Protein AF-A0A2D5YSQ4-F1 (afdb_monomer_lite)

Sequence (64 aa):
MIELDSERLKLRVCVDRSVEEVYANGRQCLTQRIYPARDVSVGVRLFAHGGEAPARSVRGGSWR

Foldseek 3Di:
DDDDDVDDWDWDWDDDPQWIWIQTPVPDIDIDGHDDPDPPPPDDDDDDDPDDDDDPDDDDDDDD

Secondary structure (DSSP, 8-state):
-----SSPP-EEEEEETTEEEEEETTTEEEEEE---SSTT--------SSS-------------

pLDDT: mean 89.47, std 9.42, range [55.88, 96.5]

Structure (mmCIF, N/CA/C/O backbone):
data_AF-A0A2D5YSQ4-F1
#
_entry.id   AF-A0A2D5YSQ4-F1
#
loop_
_atom_site.group_PDB
_atom_site.id
_atom_site.type_symbol
_atom_site.label_atom_id
_atom_site.label_alt_id
_atom_site.label_comp_id
_atom_site.label_asym_id
_atom_si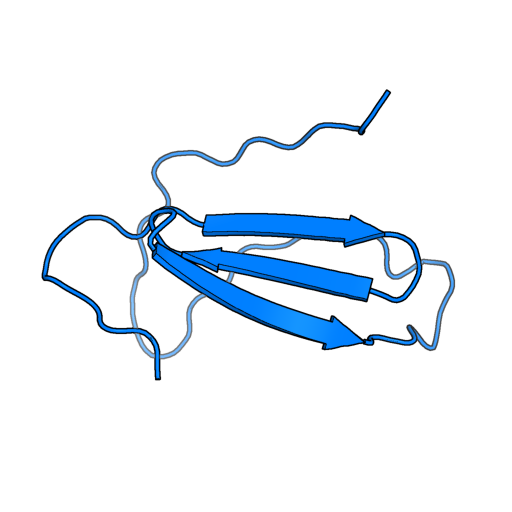te.label_entity_id
_atom_site.label_seq_id
_atom_site.pdbx_PDB_ins_code
_atom_site.Cartn_x
_atom_site.Cartn_y
_atom_site.Cartn_z
_atom_site.occupancy
_atom_site.B_iso_or_equiv
_atom_site.auth_seq_id
_atom_site.auth_comp_id
_atom_site.auth_asym_id
_atom_site.auth_atom_id
_atom_site.pdbx_PDB_model_num
ATOM 1 N N . MET A 1 1 ? -10.470 12.172 -2.362 1.00 55.88 1 MET A N 1
ATOM 2 C CA . MET A 1 1 ? -10.307 12.520 -0.935 1.00 55.88 1 MET A CA 1
ATOM 3 C C . MET A 1 1 ? -10.8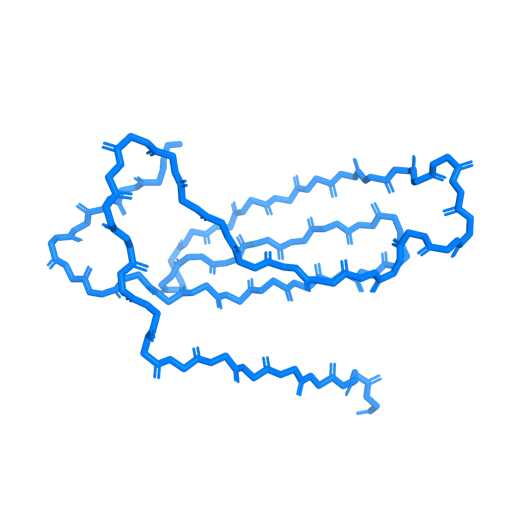81 11.358 -0.154 1.00 55.88 1 MET A C 1
ATOM 5 O O . MET A 1 1 ? -12.017 11.019 -0.442 1.00 55.88 1 MET A O 1
ATOM 9 N N . ILE A 1 2 ? -10.098 10.696 0.706 1.00 65.12 2 ILE A N 1
ATOM 10 C CA . ILE A 1 2 ? -10.623 9.588 1.514 1.00 65.12 2 ILE A CA 1
ATOM 11 C C . ILE A 1 2 ? -11.403 10.193 2.677 1.00 65.12 2 ILE A C 1
ATOM 13 O O . ILE A 1 2 ? -10.795 10.839 3.525 1.00 65.12 2 ILE A O 1
ATOM 17 N N . GLU A 1 3 ? -12.724 10.018 2.709 1.00 67.62 3 GLU A N 1
ATOM 18 C CA . GLU A 1 3 ? -13.495 10.309 3.925 1.00 67.62 3 GLU A CA 1
ATOM 19 C C . GLU A 1 3 ? -13.014 9.410 5.065 1.00 67.62 3 GLU A C 1
ATOM 21 O O . GLU A 1 3 ? -13.059 8.180 4.965 1.00 67.62 3 GLU A O 1
ATOM 26 N N . LEU A 1 4 ? -12.526 10.043 6.128 1.00 68.19 4 LEU A N 1
ATOM 27 C CA . LEU A 1 4 ? -12.168 9.390 7.374 1.00 68.19 4 LEU A CA 1
ATOM 28 C C . LEU A 1 4 ? -13.300 9.665 8.361 1.00 68.19 4 LEU A C 1
ATOM 30 O O . LEU A 1 4 ? -13.282 10.666 9.073 1.00 68.19 4 LEU A O 1
ATOM 34 N N . ASP A 1 5 ? -14.287 8.773 8.395 1.00 69.31 5 ASP A N 1
ATOM 35 C CA . ASP A 1 5 ? -15.105 8.633 9.597 1.00 69.31 5 ASP A CA 1
ATOM 36 C C . ASP A 1 5 ? -14.152 8.279 10.755 1.00 69.31 5 ASP A C 1
ATOM 38 O O . ASP A 1 5 ? -13.145 7.602 10.536 1.00 69.31 5 ASP A O 1
ATOM 42 N N . SER A 1 6 ? -14.431 8.705 11.992 1.00 80.00 6 SER A N 1
ATOM 43 C CA . SER A 1 6 ? -13.595 8.442 13.189 1.00 80.00 6 SER A CA 1
ATOM 44 C C . SER A 1 6 ? -13.429 6.947 13.549 1.00 80.00 6 SER A C 1
ATOM 46 O O . SER A 1 6 ? -13.033 6.592 14.660 1.00 80.00 6 SER A O 1
ATOM 48 N N . GLU A 1 7 ? -13.766 6.050 12.627 1.00 88.50 7 GLU A N 1
ATOM 49 C CA . GLU A 1 7 ? -13.555 4.618 12.683 1.00 88.50 7 GLU A CA 1
ATOM 50 C C . GLU A 1 7 ? -12.113 4.214 12.334 1.00 88.50 7 GLU A C 1
ATOM 52 O O . GLU A 1 7 ? -11.279 4.978 11.847 1.00 88.50 7 GLU A O 1
ATOM 57 N N . ARG A 1 8 ? -11.801 2.940 12.575 1.00 90.81 8 ARG A N 1
ATOM 58 C CA . ARG A 1 8 ? -10.488 2.385 12.255 1.00 90.81 8 ARG A CA 1
ATOM 59 C C . ARG A 1 8 ? -10.321 2.214 10.748 1.00 90.81 8 ARG A C 1
ATOM 61 O O . ARG A 1 8 ? -11.021 1.403 10.146 1.00 90.81 8 ARG A O 1
ATOM 68 N N . LEU A 1 9 ? -9.286 2.840 10.193 1.00 92.06 9 LEU A N 1
ATOM 69 C CA . LEU A 1 9 ? -8.880 2.635 8.808 1.00 92.06 9 LEU A CA 1
ATOM 70 C C . LEU A 1 9 ? -8.392 1.193 8.573 1.00 92.06 9 LEU A C 1
ATOM 72 O O . LEU A 1 9 ? -7.415 0.731 9.170 1.00 92.06 9 LEU A O 1
ATOM 76 N N . LYS A 1 10 ? -9.083 0.480 7.686 1.00 94.06 10 LYS A N 1
ATOM 77 C CA . LYS A 1 10 ? -8.708 -0.827 7.144 1.00 94.06 10 LYS A CA 1
ATOM 78 C C . LYS A 1 10 ? -8.269 -0.631 5.700 1.00 94.06 10 LYS A C 1
ATOM 80 O O . LYS A 1 10 ? -9.085 -0.263 4.857 1.00 94.06 10 LYS A O 1
ATOM 85 N N . LEU A 1 11 ? -6.997 -0.909 5.429 1.00 94.69 11 LEU A N 1
ATOM 86 C CA . LEU A 1 11 ? -6.429 -0.855 4.086 1.00 94.69 11 LEU A CA 1
ATOM 87 C C . LEU A 1 11 ? -6.256 -2.268 3.528 1.00 94.69 11 LEU A C 1
ATOM 89 O O . LEU A 1 11 ? -5.696 -3.140 4.196 1.00 94.69 11 LEU A O 1
ATOM 93 N N . ARG A 1 12 ? -6.709 -2.479 2.293 1.00 95.12 12 ARG A N 1
ATOM 94 C CA . ARG A 1 12 ? -6.286 -3.602 1.449 1.00 95.12 12 ARG A CA 1
ATOM 95 C C . ARG A 1 12 ? -5.522 -3.013 0.270 1.00 95.12 12 ARG A C 1
ATOM 97 O O . ARG A 1 12 ? -6.092 -2.235 -0.482 1.00 95.12 12 ARG A O 1
ATOM 104 N N . VAL A 1 13 ? -4.256 -3.391 0.139 1.00 95.12 13 VAL A N 1
ATOM 105 C CA . VAL A 1 13 ? -3.383 -2.975 -0.963 1.00 95.12 13 VAL A CA 1
ATOM 106 C C . VAL A 1 13 ? -3.126 -4.192 -1.839 1.00 95.12 13 VAL A C 1
ATOM 108 O O . VAL A 1 13 ? -2.683 -5.227 -1.335 1.00 95.12 13 VAL A O 1
ATOM 111 N N . CYS A 1 14 ? -3.428 -4.072 -3.125 1.00 94.12 14 CYS A N 1
ATOM 112 C CA . CYS A 1 14 ? -3.178 -5.086 -4.138 1.00 94.12 14 CYS A CA 1
ATOM 113 C C . CYS A 1 14 ? -2.159 -4.537 -5.136 1.00 94.12 14 CYS A C 1
ATOM 115 O O . CYS A 1 14 ? -2.302 -3.411 -5.608 1.00 94.12 14 CYS A O 1
ATOM 117 N N . VAL A 1 15 ? -1.145 -5.339 -5.459 1.00 93.00 15 VAL A N 1
ATOM 118 C CA . VAL A 1 15 ? -0.140 -4.998 -6.468 1.00 93.00 15 VAL A CA 1
ATOM 119 C C . VAL A 1 15 ? -0.127 -6.103 -7.517 1.00 93.00 15 VAL A C 1
ATOM 121 O O . VAL A 1 15 ? 0.230 -7.240 -7.206 1.00 93.00 15 VAL A O 1
ATOM 124 N N . ASP A 1 16 ? -0.519 -5.770 -8.745 1.00 92.25 16 ASP A N 1
ATOM 125 C CA . ASP A 1 16 ? -0.458 -6.660 -9.908 1.00 92.25 16 ASP A CA 1
ATOM 126 C C . ASP A 1 16 ? 0.460 -6.056 -10.973 1.00 92.25 16 ASP A C 1
ATOM 128 O O . ASP A 1 16 ? 0.097 -5.139 -11.717 1.00 92.25 16 ASP A O 1
ATOM 132 N N . ARG A 1 17 ? 1.695 -6.567 -11.023 1.00 89.88 17 ARG A N 1
ATOM 133 C CA . ARG A 1 17 ? 2.791 -6.039 -11.846 1.00 89.88 17 ARG A CA 1
ATOM 134 C C . ARG A 1 17 ? 2.973 -4.536 -11.614 1.00 89.88 17 ARG A C 1
ATOM 136 O O . ARG A 1 17 ? 3.532 -4.143 -10.600 1.00 89.88 17 ARG A O 1
ATOM 143 N N . SER A 1 18 ? 2.521 -3.704 -12.550 1.00 92.88 18 SER A N 1
ATOM 144 C CA . SER A 1 18 ? 2.624 -2.246 -12.474 1.00 92.88 18 SER A CA 1
ATOM 145 C C . SER A 1 18 ? 1.387 -1.570 -11.890 1.00 92.88 18 SER A C 1
ATOM 147 O O . SER A 1 18 ? 1.370 -0.350 -11.809 1.00 92.88 18 SER A O 1
ATOM 149 N N . VAL A 1 19 ? 0.310 -2.303 -11.612 1.00 94.88 19 VAL A N 1
ATOM 150 C CA . VAL A 1 19 ? -0.951 -1.739 -11.117 1.00 94.88 19 VAL A CA 1
ATOM 151 C C . VAL A 1 19 ? -0.975 -1.835 -9.598 1.00 94.88 19 VAL A C 1
ATOM 153 O O . VAL A 1 19 ? -0.754 -2.908 -9.042 1.00 94.88 19 VAL A O 1
ATOM 156 N N . GLU A 1 20 ? -1.257 -0.715 -8.944 1.00 95.19 20 GLU A N 1
ATOM 157 C CA . GLU A 1 20 ? -1.543 -0.639 -7.516 1.00 95.19 20 GLU A CA 1
ATOM 158 C C . GLU A 1 20 ? -3.015 -0.277 -7.319 1.00 95.19 20 GLU A C 1
ATOM 160 O O . GLU A 1 20 ? -3.521 0.670 -7.925 1.00 95.19 20 GLU A O 1
ATOM 165 N N . GLU A 1 21 ? -3.686 -1.004 -6.430 1.00 96.12 21 GLU A N 1
ATOM 166 C CA . GLU A 1 21 ? -5.034 -0.692 -5.971 1.00 96.12 21 GLU A CA 1
ATOM 167 C C . GLU A 1 21 ? -5.078 -0.656 -4.445 1.00 96.12 21 GLU A C 1
ATOM 169 O O . GLU A 1 21 ? -4.707 -1.620 -3.771 1.00 96.12 21 GLU A O 1
ATOM 174 N N . VAL A 1 22 ? -5.574 0.448 -3.894 1.00 95.81 22 VAL A N 1
ATOM 175 C CA . VAL A 1 22 ? -5.714 0.662 -2.455 1.00 95.81 22 VAL A CA 1
ATOM 176 C C . VAL A 1 22 ? -7.181 0.844 -2.114 1.00 95.81 22 VAL A C 1
ATOM 178 O O . VAL A 1 22 ? -7.811 1.820 -2.513 1.00 95.81 22 VAL A O 1
ATOM 181 N N . TYR A 1 23 ? -7.708 -0.072 -1.310 1.00 93.88 23 TYR A N 1
ATOM 182 C CA . TYR A 1 23 ? -9.078 -0.049 -0.821 1.00 93.88 23 TYR A CA 1
ATOM 183 C C . TYR A 1 23 ? -9.105 0.402 0.640 1.00 93.88 23 TYR A C 1
ATOM 185 O O . TYR A 1 23 ? -8.498 -0.243 1.499 1.00 93.88 23 TYR A O 1
ATOM 193 N N . ALA A 1 24 ? -9.848 1.469 0.931 1.00 94.06 24 ALA A N 1
ATOM 194 C CA . ALA A 1 24 ? -10.064 1.994 2.275 1.00 94.06 24 ALA A CA 1
ATOM 195 C C . ALA A 1 24 ? -11.477 1.651 2.761 1.00 94.06 24 ALA A C 1
ATOM 197 O O . ALA A 1 24 ? -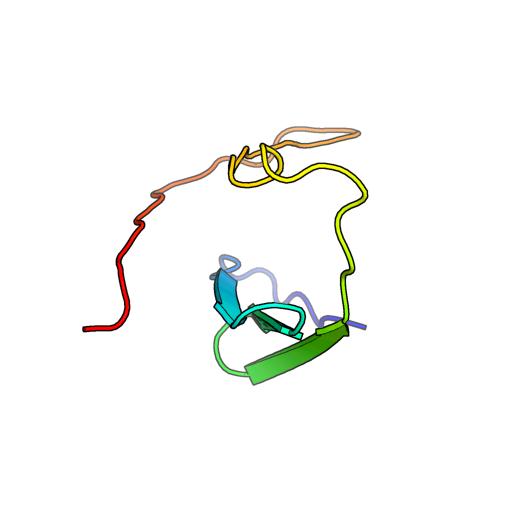12.475 1.992 2.119 1.00 94.06 24 ALA A O 1
ATOM 198 N N . ASN A 1 25 ? -11.553 0.934 3.885 1.00 93.31 25 ASN A N 1
ATOM 199 C CA . ASN A 1 25 ? -12.791 0.510 4.556 1.00 93.31 25 ASN A CA 1
ATOM 200 C C . ASN A 1 25 ? -13.804 -0.209 3.640 1.00 93.31 25 ASN A C 1
ATOM 202 O O . ASN A 1 25 ? -14.986 -0.273 3.958 1.00 93.31 25 ASN A O 1
ATOM 206 N N . GLY A 1 26 ? -13.362 -0.751 2.497 1.00 89.69 26 GLY A N 1
ATOM 207 C CA . GLY A 1 26 ? -14.237 -1.365 1.490 1.00 89.69 26 GLY A CA 1
ATOM 208 C C . GLY A 1 26 ? -15.186 -0.390 0.779 1.00 89.69 26 GLY A C 1
ATOM 209 O O . GLY A 1 26 ? -16.062 -0.839 0.050 1.00 89.69 26 GLY A O 1
ATOM 210 N N . ARG A 1 27 ? -15.027 0.923 0.989 1.00 88.75 27 ARG A N 1
ATOM 211 C CA . ARG A 1 27 ? -15.915 1.975 0.462 1.00 88.75 27 ARG A CA 1
ATOM 212 C C . ARG A 1 27 ? -15.258 2.801 -0.634 1.00 88.75 27 ARG A C 1
ATOM 214 O O . ARG A 1 27 ? -15.937 3.285 -1.530 1.00 88.75 27 ARG A O 1
ATOM 221 N N . GLN A 1 28 ? -13.946 2.994 -0.538 1.00 91.00 28 GLN A N 1
ATOM 222 C CA . GLN A 1 28 ? -13.192 3.866 -1.430 1.00 91.00 28 GLN A CA 1
ATOM 223 C C . GLN A 1 28 ? -12.015 3.102 -2.019 1.00 91.00 28 GLN A C 1
ATOM 225 O O . GLN A 1 28 ? -11.393 2.298 -1.323 1.00 91.00 28 GLN A O 1
ATOM 230 N N . CYS A 1 29 ? -11.725 3.360 -3.292 1.00 93.44 29 CYS A N 1
ATOM 231 C CA . CYS A 1 29 ? -10.611 2.761 -4.012 1.00 93.44 29 CYS A CA 1
ATOM 232 C C . CYS A 1 29 ? -9.774 3.853 -4.683 1.00 93.44 29 CYS A C 1
ATOM 234 O O . CYS A 1 29 ? -10.322 4.783 -5.280 1.00 93.44 29 CYS A O 1
ATOM 236 N N . LEU A 1 30 ? -8.455 3.725 -4.582 1.00 94.38 30 LEU A N 1
ATOM 237 C CA . LEU A 1 30 ? -7.486 4.471 -5.371 1.00 94.38 30 LEU A CA 1
ATOM 238 C C . LEU A 1 30 ? -6.706 3.479 -6.232 1.00 94.38 30 LEU A C 1
ATOM 240 O O . LEU A 1 30 ? -6.076 2.570 -5.699 1.00 94.38 30 LEU A O 1
ATOM 244 N N . THR A 1 31 ? -6.719 3.690 -7.544 1.00 95.88 31 THR A N 1
ATOM 245 C CA . THR A 1 31 ? -5.969 2.870 -8.501 1.00 95.88 31 THR A CA 1
ATOM 246 C C . THR A 1 31 ? -4.925 3.725 -9.194 1.00 95.88 31 THR A C 1
ATOM 248 O O . THR A 1 31 ? -5.243 4.787 -9.734 1.00 95.88 31 THR A O 1
ATOM 251 N N . GLN A 1 32 ? -3.680 3.262 -9.201 1.00 96.19 32 GLN A N 1
ATOM 252 C CA . GLN A 1 32 ? -2.565 3.932 -9.863 1.00 96.19 32 GLN A CA 1
ATOM 253 C C . GLN A 1 32 ? -1.648 2.919 -10.549 1.00 96.19 32 GLN A C 1
ATOM 255 O O . GLN A 1 32 ? -1.797 1.705 -10.409 1.00 96.19 32 GLN A O 1
ATOM 260 N N . ARG A 1 33 ? -0.698 3.427 -11.341 1.00 95.75 33 ARG A N 1
ATOM 261 C CA . ARG A 1 33 ? 0.371 2.613 -11.923 1.00 95.75 33 ARG A CA 1
ATOM 262 C C . ARG A 1 33 ? 1.715 3.059 -11.377 1.00 95.75 33 ARG A C 1
ATOM 264 O O . ARG A 1 33 ? 1.985 4.257 -11.323 1.00 95.75 33 ARG A O 1
ATOM 271 N N . ILE A 1 34 ? 2.553 2.092 -11.030 1.00 92.19 34 ILE A N 1
ATOM 272 C CA . ILE A 1 34 ? 3.915 2.296 -10.545 1.00 92.19 34 ILE A CA 1
ATOM 273 C C . ILE A 1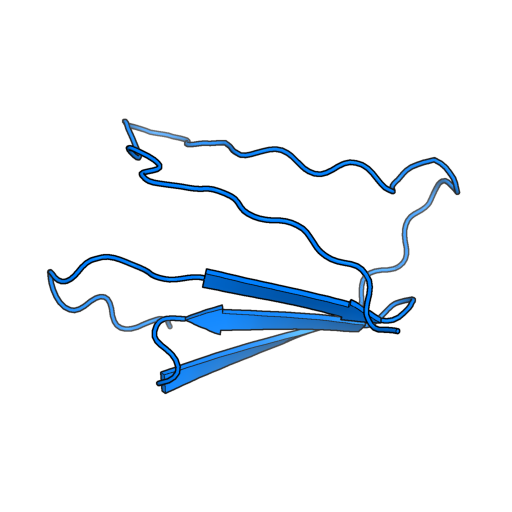 34 ? 4.860 1.442 -11.389 1.00 92.19 34 ILE A C 1
ATOM 275 O O . ILE A 1 34 ? 4.631 0.253 -11.600 1.00 92.19 34 ILE A O 1
ATOM 279 N N . TYR A 1 35 ? 5.940 2.063 -11.861 1.00 92.75 35 TYR A N 1
ATOM 280 C CA . TYR A 1 35 ? 7.008 1.405 -12.611 1.00 92.75 35 TYR A CA 1
ATOM 281 C C . TYR A 1 35 ? 8.306 1.526 -11.808 1.00 92.75 35 TYR A C 1
ATOM 283 O O . TYR A 1 35 ? 8.962 2.570 -11.863 1.00 92.75 35 TYR A O 1
ATOM 291 N N . PRO A 1 36 ? 8.658 0.519 -10.990 1.00 90.12 36 PRO A N 1
ATOM 292 C CA . PRO A 1 36 ? 9.861 0.591 -10.179 1.00 90.12 36 PRO A CA 1
ATOM 293 C C . PRO A 1 36 ? 11.109 0.634 -11.067 1.00 90.12 36 PRO A C 1
ATOM 295 O O . PR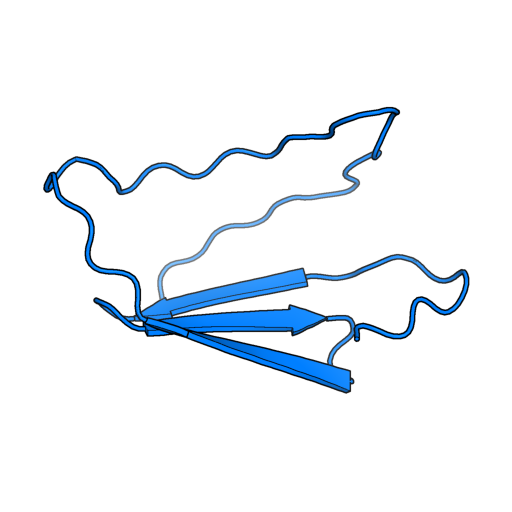O A 1 36 ? 11.245 -0.139 -12.007 1.00 90.12 36 PRO A O 1
ATOM 298 N N . ALA A 1 37 ? 12.056 1.511 -10.732 1.00 91.06 37 ALA A N 1
ATOM 299 C CA . ALA A 1 37 ? 13.320 1.631 -11.463 1.00 91.06 37 ALA A CA 1
ATOM 300 C C . ALA A 1 37 ? 14.301 0.470 -11.200 1.00 91.06 37 ALA A C 1
ATOM 302 O O . ALA A 1 37 ? 15.341 0.382 -11.847 1.00 91.06 37 ALA A O 1
ATOM 303 N N . ARG A 1 38 ? 14.023 -0.374 -10.198 1.00 90.38 38 ARG A N 1
ATOM 304 C CA . ARG A 1 38 ? 14.883 -1.481 -9.767 1.00 90.38 38 ARG A CA 1
ATOM 305 C C . ARG A 1 38 ? 14.045 -2.724 -9.513 1.00 90.38 38 ARG A C 1
ATOM 307 O O . ARG A 1 38 ? 13.026 -2.637 -8.830 1.00 90.38 38 ARG A O 1
ATOM 314 N N . ASP A 1 39 ? 14.558 -3.875 -9.929 1.00 83.38 39 ASP A N 1
ATOM 315 C CA . ASP A 1 39 ? 13.895 -5.174 -9.748 1.00 83.38 39 ASP A CA 1
ATOM 316 C C . ASP A 1 39 ? 13.764 -5.584 -8.273 1.00 83.38 39 ASP A C 1
ATOM 318 O O . ASP A 1 39 ? 12.870 -6.336 -7.899 1.00 83.38 39 ASP A O 1
ATOM 322 N N . VAL A 1 40 ? 14.626 -5.049 -7.402 1.00 86.94 40 VAL A N 1
ATOM 323 C CA . VAL A 1 40 ? 14.606 -5.320 -5.953 1.00 86.94 40 VAL A CA 1
ATOM 324 C C . VAL A 1 40 ? 13.542 -4.523 -5.184 1.00 86.94 40 VAL A C 1
ATOM 326 O O . VAL A 1 40 ? 13.430 -4.672 -3.967 1.00 86.94 40 VAL A O 1
ATOM 329 N N . SER A 1 41 ? 12.753 -3.672 -5.849 1.00 89.56 41 SER A N 1
ATOM 330 C CA . SER A 1 41 ? 11.698 -2.852 -5.228 1.00 89.56 41 SER A CA 1
ATOM 331 C C . SER A 1 41 ? 10.434 -3.660 -4.893 1.00 89.56 41 SER A C 1
ATOM 333 O O . SER A 1 41 ? 9.334 -3.313 -5.308 1.00 89.56 41 SER A O 1
ATOM 335 N N . VAL A 1 42 ? 10.594 -4.742 -4.129 1.00 86.88 42 VAL A N 1
ATOM 336 C CA . VAL A 1 42 ? 9.521 -5.678 -3.735 1.00 86.88 42 VAL A CA 1
ATOM 337 C C . VAL A 1 42 ? 9.189 -5.627 -2.236 1.00 86.88 42 VAL A C 1
ATOM 339 O O . VAL A 1 42 ? 8.339 -6.369 -1.752 1.00 86.88 42 VAL A O 1
ATOM 342 N N . GLY A 1 43 ? 9.884 -4.779 -1.473 1.00 89.12 43 GLY A N 1
ATOM 343 C CA . GLY A 1 43 ? 9.710 -4.661 -0.025 1.00 89.12 43 GLY A CA 1
ATOM 344 C C . GLY A 1 43 ? 8.492 -3.827 0.380 1.00 89.12 43 GLY A C 1
ATOM 345 O O . GLY A 1 43 ? 8.142 -2.854 -0.283 1.00 89.12 43 GLY A O 1
ATOM 346 N N . VAL A 1 44 ? 7.901 -4.159 1.531 1.00 90.88 44 VAL A N 1
ATOM 347 C CA . VAL A 1 44 ? 6.789 -3.414 2.146 1.00 90.88 44 VAL A CA 1
ATOM 348 C C . VAL A 1 44 ? 7.222 -2.887 3.511 1.00 90.88 44 VAL A C 1
ATOM 350 O O . VAL A 1 44 ? 7.842 -3.609 4.292 1.00 90.88 44 VAL A O 1
ATOM 353 N N . ARG A 1 45 ? 6.887 -1.630 3.820 1.00 92.88 45 ARG A N 1
ATOM 354 C CA . ARG A 1 45 ? 7.108 -1.021 5.140 1.00 92.88 45 ARG A CA 1
ATOM 355 C C . ARG A 1 45 ? 5.917 -0.167 5.549 1.00 92.88 45 ARG A C 1
ATOM 357 O O . ARG A 1 45 ? 5.309 0.489 4.710 1.00 92.88 45 ARG A O 1
ATOM 364 N N . LEU A 1 46 ? 5.636 -0.144 6.849 1.00 93.88 46 LEU A N 1
ATOM 365 C CA . LEU A 1 46 ? 4.755 0.849 7.452 1.00 93.88 46 LEU A CA 1
ATOM 366 C C . LEU A 1 46 ? 5.572 2.067 7.876 1.00 93.88 46 LEU A C 1
ATOM 368 O O . LEU A 1 46 ? 6.688 1.925 8.374 1.00 93.88 46 LEU A O 1
ATOM 372 N N . PHE A 1 47 ? 5.001 3.250 7.698 1.00 95.25 47 PHE A N 1
ATOM 373 C CA . PHE A 1 47 ? 5.602 4.509 8.114 1.00 95.25 47 PHE A CA 1
ATOM 374 C C . PHE A 1 47 ? 4.510 5.495 8.537 1.00 95.25 47 PHE A C 1
ATOM 376 O O . PHE A 1 47 ? 3.363 5.386 8.105 1.00 95.25 47 PHE A O 1
ATOM 383 N N . ALA A 1 48 ? 4.876 6.446 9.393 1.00 95.44 48 ALA A N 1
ATOM 384 C CA . ALA A 1 48 ? 4.031 7.553 9.818 1.00 95.44 48 ALA A CA 1
ATOM 385 C C . ALA A 1 48 ? 4.871 8.834 9.838 1.00 95.44 48 ALA A C 1
ATOM 387 O O . ALA A 1 48 ? 6.059 8.800 10.166 1.00 95.44 48 ALA A O 1
ATOM 388 N N . HIS A 1 49 ? 4.256 9.957 9.478 1.00 96.50 49 HIS A N 1
ATOM 389 C CA . HIS A 1 49 ? 4.887 11.273 9.488 1.00 96.50 49 HIS A CA 1
ATOM 390 C C . HIS A 1 49 ? 4.011 12.243 10.279 1.00 96.50 49 HIS A C 1
ATOM 392 O O . HIS A 1 49 ? 2.793 12.225 10.134 1.00 96.50 49 HIS A O 1
ATOM 398 N N . GLY A 1 50 ? 4.627 13.094 11.104 1.00 96.06 50 GLY A N 1
ATOM 399 C CA . GLY A 1 50 ? 3.908 14.124 11.863 1.00 96.06 50 GLY A CA 1
ATOM 400 C C . GLY A 1 50 ? 3.100 13.615 13.064 1.00 96.06 50 GLY A C 1
ATOM 401 O O . GLY A 1 50 ? 2.331 14.382 13.631 1.00 96.06 50 GLY A O 1
ATOM 402 N N . GLY A 1 51 ? 3.264 12.351 13.464 1.00 93.69 51 GLY A N 1
ATOM 403 C CA . GLY A 1 51 ? 2.584 11.775 14.621 1.00 93.69 51 GLY A CA 1
ATOM 404 C C . GLY A 1 51 ? 2.658 10.252 14.655 1.00 93.69 51 GLY A C 1
ATOM 405 O O . GLY A 1 51 ? 3.370 9.627 13.864 1.00 93.69 51 GLY A O 1
ATOM 406 N N . GLU A 1 52 ? 1.899 9.660 15.573 1.00 93.31 52 GLU A N 1
ATOM 407 C CA . GLU A 1 52 ? 1.790 8.211 15.724 1.00 93.31 52 GLU A CA 1
ATOM 408 C C . GLU A 1 52 ? 0.580 7.657 14.967 1.00 93.31 52 GLU A C 1
ATOM 410 O O . GLU A 1 52 ? -0.516 8.216 15.006 1.00 93.31 52 GLU A O 1
ATOM 415 N N . ALA A 1 53 ? 0.767 6.508 14.316 1.00 92.62 53 ALA A N 1
ATOM 416 C CA . ALA A 1 53 ? -0.303 5.750 13.676 1.00 92.62 53 ALA A CA 1
ATOM 417 C C . ALA A 1 53 ? -0.237 4.281 14.131 1.00 92.62 53 ALA A C 1
ATOM 419 O O . ALA A 1 53 ? 0.453 3.468 13.508 1.00 92.62 53 ALA A O 1
ATOM 420 N N . PRO A 1 54 ? -0.920 3.910 15.231 1.00 93.25 54 PRO A N 1
ATOM 421 C CA . PRO A 1 54 ? -0.843 2.559 15.775 1.00 93.25 54 PRO A CA 1
ATOM 422 C C . PRO A 1 54 ? -1.420 1.513 14.811 1.00 93.25 54 PRO A C 1
ATOM 424 O O . PRO A 1 54 ? -2.625 1.482 14.532 1.00 93.25 54 PRO A O 1
ATOM 427 N N . ALA A 1 55 ? -0.568 0.604 14.337 1.00 94.50 55 ALA A N 1
ATOM 428 C CA . ALA A 1 55 ? -0.975 -0.511 13.493 1.00 94.50 55 ALA A CA 1
ATOM 429 C C . ALA A 1 55 ? -1.396 -1.708 14.356 1.00 94.50 55 ALA A C 1
ATOM 431 O O . ALA A 1 55 ? -0.601 -2.254 15.115 1.00 94.50 55 ALA A O 1
ATOM 432 N N . ARG A 1 56 ? -2.656 -2.146 14.232 1.00 95.44 56 ARG A N 1
ATOM 433 C CA . ARG A 1 56 ? -3.170 -3.289 15.011 1.00 95.44 56 ARG A CA 1
ATOM 434 C C . ARG A 1 56 ? -2.724 -4.641 14.454 1.00 95.44 56 ARG A C 1
ATOM 436 O O . ARG A 1 56 ? -2.490 -5.570 15.216 1.00 95.44 56 ARG A O 1
ATOM 443 N N . SER A 1 57 ? -2.684 -4.781 13.134 1.00 95.19 57 SER A N 1
ATOM 444 C CA . SER A 1 57 ? -2.287 -6.024 12.473 1.00 95.19 57 SER A CA 1
ATOM 445 C C . SER A 1 57 ? -1.882 -5.754 11.035 1.00 95.19 57 SER A C 1
ATOM 447 O O . SER A 1 57 ? -2.547 -4.970 10.358 1.00 95.19 57 SER A O 1
ATOM 449 N N . VAL A 1 58 ? -0.879 -6.482 10.557 1.00 95.44 58 VAL A N 1
ATOM 450 C CA . VAL A 1 58 ? -0.487 -6.528 9.147 1.00 95.44 58 VAL A CA 1
ATOM 451 C C . VAL A 1 58 ? -0.516 -7.983 8.715 1.00 95.44 58 VAL A C 1
ATOM 453 O O . VAL A 1 58 ? -0.026 -8.853 9.431 1.00 95.44 58 VAL A O 1
ATOM 456 N N . ARG A 1 59 ? -1.123 -8.256 7.562 1.00 94.94 59 ARG A N 1
ATOM 457 C CA . ARG A 1 59 ? -1.106 -9.581 6.945 1.00 94.94 59 ARG A CA 1
ATOM 458 C C . ARG A 1 59 ? -0.743 -9.429 5.479 1.00 94.94 59 ARG A C 1
ATOM 460 O O . ARG A 1 59 ? -1.269 -8.544 4.813 1.00 94.94 59 ARG A O 1
ATOM 467 N N . GLY A 1 60 ? 0.147 -10.295 5.015 1.00 92.81 60 GLY A N 1
ATOM 468 C CA . GLY A 1 60 ? 0.500 -10.440 3.609 1.00 92.81 60 GLY A CA 1
ATOM 469 C C . GLY A 1 60 ? 0.024 -11.790 3.089 1.00 92.81 60 GLY A C 1
ATOM 470 O O . GLY A 1 60 ? -0.128 -12.741 3.856 1.00 92.81 60 GLY A O 1
ATOM 4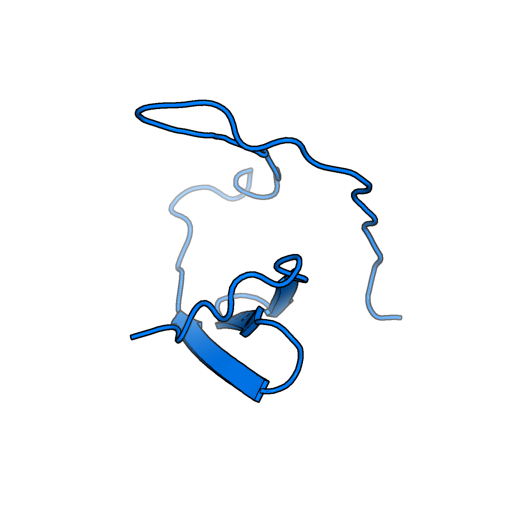71 N N . GLY A 1 61 ? -0.215 -11.862 1.788 1.00 90.56 61 GLY A N 1
ATOM 472 C CA . GLY A 1 61 ? -0.573 -13.090 1.097 1.00 90.56 61 GLY A CA 1
ATOM 473 C C . GLY A 1 61 ? -0.163 -12.999 -0.364 1.00 90.56 61 GLY A C 1
ATOM 474 O O . GLY A 1 61 ? 0.014 -11.906 -0.898 1.00 90.56 61 GLY A O 1
ATOM 475 N N . SER A 1 62 ? -0.001 -14.155 -0.994 1.00 87.69 62 SER A N 1
ATOM 476 C CA . SER A 1 62 ? 0.127 -14.263 -2.443 1.00 87.69 62 SER A CA 1
ATOM 477 C C . SER A 1 62 ? -1.241 -14.626 -3.007 1.00 87.69 62 SER A C 1
ATOM 479 O O . SER A 1 62 ? -1.944 -15.451 -2.421 1.00 87.69 62 SER A O 1
ATOM 481 N N . TRP A 1 63 ? -1.621 -14.005 -4.121 1.00 70.25 63 TRP A N 1
ATOM 482 C CA . TRP A 1 63 ? -2.771 -14.447 -4.898 1.00 70.25 63 TRP A CA 1
ATOM 483 C C . TRP A 1 63 ? -2.353 -15.726 -5.636 1.00 70.25 63 TRP A C 1
ATOM 485 O O . TRP A 1 63 ? -1.626 -15.669 -6.626 1.00 70.25 63 TRP A O 1
ATOM 495 N N . ARG A 1 64 ? -2.724 -16.878 -5.081 1.00 56.12 64 ARG A N 1
ATOM 496 C CA . ARG A 1 64 ? -2.715 -18.176 -5.760 1.00 56.12 64 ARG A CA 1
ATOM 497 C C . ARG A 1 64 ? -4.149 -18.645 -5.914 1.00 56.12 64 ARG A C 1
ATOM 499 O O . ARG A 1 64 ? -4.940 -18.357 -4.987 1.00 56.12 64 ARG A O 1
#

Radius of gyration: 13.53 Å; chains: 1; bounding box: 31×32×28 Å